Protein AF-A0A3P1XVP4-F1 (afdb_monomer_lite)

Foldseek 3Di:
DDPPQQWDWAADDQKIKIAAQAFWWKWKAAPVRHTDDIDTGGGGIDIGHDHAHWIWIDTPPDTDIYGYD

Organism: Tannerella forsythia (NCBI:txid28112)

Radius of gyration: 11.31 Å; chains: 1; bounding box: 27×28×27 Å

Sequence (69 aa):
NETVDGLRMWAHGGALHLTLPNAATVHIYNVNGAIVKTLFLPSGDHVEPLPPGMYLVRVGERVTKIVVK

Structure (mmCIF, N/CA/C/O backbone):
data_AF-A0A3P1XVP4-F1
#
_entry.id   AF-A0A3P1XVP4-F1
#
loop_
_atom_site.group_PDB
_atom_site.id
_atom_site.type_symbol
_atom_site.label_atom_id
_atom_site.label_alt_id
_atom_site.label_comp_id
_atom_site.label_asym_id
_atom_site.label_entity_id
_atom_site.label_seq_id
_atom_site.pdbx_PDB_ins_code
_atom_site.Cartn_x
_atom_site.Cartn_y
_atom_site.Cartn_z
_atom_site.occupancy
_atom_site.B_iso_or_equiv
_atom_site.auth_seq_id
_atom_site.auth_comp_id
_atom_site.auth_asym_id
_atom_site.auth_atom_id
_atom_site.pdbx_PDB_model_num
ATOM 1 N N . ASN A 1 1 ? 7.528 -21.368 -1.817 1.00 41.53 1 ASN A N 1
ATOM 2 C CA . ASN A 1 1 ? 7.314 -19.923 -1.599 1.00 41.53 1 ASN A CA 1
ATOM 3 C C . ASN A 1 1 ? 7.598 -19.239 -2.922 1.00 41.53 1 ASN A C 1
ATOM 5 O O . ASN A 1 1 ? 8.750 -18.994 -3.244 1.00 41.53 1 ASN A O 1
ATOM 9 N N . GLU A 1 2 ? 6.573 -19.090 -3.752 1.00 43.62 2 GLU A N 1
ATOM 10 C CA . GLU A 1 2 ? 6.698 -18.547 -5.105 1.00 43.62 2 GLU A CA 1
ATOM 11 C C . GLU A 1 2 ? 6.645 -17.016 -5.054 1.00 43.62 2 GLU A C 1
ATOM 13 O O . GLU A 1 2 ? 5.590 -16.397 -4.938 1.00 43.62 2 GLU A O 1
ATOM 18 N N . THR A 1 3 ? 7.820 -16.393 -5.095 1.00 52.12 3 THR A N 1
ATOM 19 C CA . THR A 1 3 ? 7.997 -14.956 -5.342 1.00 52.12 3 THR A CA 1
ATOM 20 C C . THR A 1 3 ? 8.015 -14.740 -6.854 1.00 52.12 3 THR A C 1
ATOM 22 O O . THR A 1 3 ? 9.082 -14.601 -7.437 1.00 52.12 3 THR A O 1
ATOM 25 N N . VAL A 1 4 ? 6.860 -14.802 -7.519 1.00 53.50 4 VAL A N 1
ATOM 26 C CA . VAL A 1 4 ? 6.853 -14.828 -8.998 1.00 53.50 4 VAL A CA 1
ATOM 27 C C . VAL A 1 4 ? 6.911 -13.435 -9.651 1.00 53.50 4 VAL A C 1
ATOM 29 O O . VAL A 1 4 ? 7.373 -13.347 -10.777 1.00 53.50 4 VAL A O 1
ATOM 32 N N . ASP A 1 5 ? 6.643 -12.327 -8.944 1.00 70.00 5 ASP A N 1
ATOM 33 C CA . ASP A 1 5 ? 6.568 -11.003 -9.610 1.00 70.00 5 ASP A CA 1
ATOM 34 C C . ASP A 1 5 ? 7.561 -9.936 -9.115 1.00 70.00 5 ASP A C 1
ATOM 36 O O . ASP A 1 5 ? 7.476 -8.783 -9.525 1.00 70.00 5 ASP A O 1
ATOM 40 N N . GLY A 1 6 ? 8.470 -10.241 -8.182 1.00 84.25 6 GLY A N 1
ATOM 41 C CA . GLY A 1 6 ? 9.419 -9.252 -7.625 1.00 84.25 6 GLY A CA 1
ATOM 42 C C . GLY A 1 6 ? 8.801 -8.150 -6.739 1.00 84.25 6 GLY A C 1
ATOM 43 O O . GLY A 1 6 ? 9.528 -7.482 -6.004 1.00 84.25 6 GLY A O 1
ATOM 44 N N . LEU A 1 7 ? 7.471 -8.006 -6.735 1.00 92.50 7 LEU A N 1
ATOM 45 C CA . LEU A 1 7 ? 6.719 -7.122 -5.843 1.00 92.50 7 LEU A CA 1
ATOM 46 C C . LEU A 1 7 ? 6.696 -7.668 -4.407 1.00 92.50 7 LEU A C 1
ATOM 48 O O . LEU A 1 7 ? 6.190 -8.765 -4.156 1.00 92.50 7 LEU A O 1
ATOM 52 N N . ARG A 1 8 ? 7.190 -6.876 -3.450 1.00 94.19 8 ARG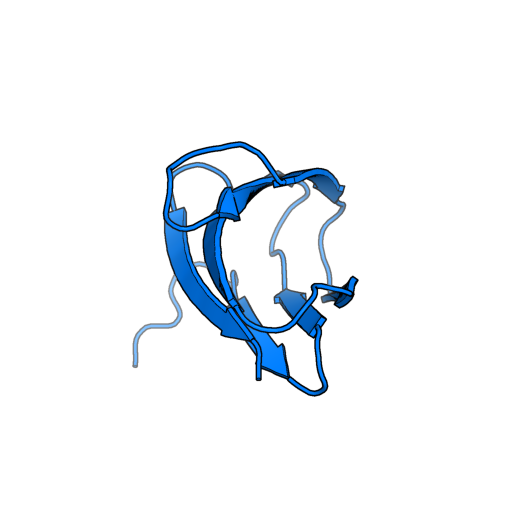 A N 1
ATOM 53 C CA . ARG A 1 8 ? 7.114 -7.162 -2.006 1.00 94.19 8 ARG A CA 1
ATOM 54 C C . ARG A 1 8 ? 6.447 -6.006 -1.275 1.00 94.19 8 ARG A C 1
ATOM 56 O O . ARG A 1 8 ? 6.709 -4.851 -1.584 1.00 94.19 8 ARG A O 1
ATOM 63 N N . MET A 1 9 ? 5.586 -6.324 -0.312 1.00 94.75 9 MET A N 1
ATOM 64 C CA . MET A 1 9 ? 4.891 -5.352 0.535 1.00 94.75 9 MET A CA 1
ATOM 65 C C . MET A 1 9 ? 4.852 -5.887 1.963 1.00 94.75 9 MET A C 1
ATOM 67 O O . MET A 1 9 ? 4.420 -7.021 2.175 1.00 94.75 9 MET A O 1
ATOM 71 N N . TRP A 1 10 ? 5.298 -5.099 2.938 1.00 95.38 10 TRP A N 1
ATOM 72 C CA . TRP A 1 10 ? 5.263 -5.483 4.351 1.00 95.38 10 TRP A CA 1
ATOM 73 C C . TRP A 1 10 ? 5.169 -4.258 5.261 1.00 95.38 10 TRP A C 1
ATOM 75 O O . TRP A 1 10 ? 5.511 -3.150 4.864 1.00 95.38 10 TRP A O 1
ATOM 85 N N . ALA A 1 11 ? 4.702 -4.450 6.493 1.00 96.00 11 ALA A N 1
ATOM 86 C CA . ALA A 1 11 ? 4.745 -3.409 7.516 1.00 96.00 11 ALA A CA 1
ATOM 87 C C . ALA A 1 11 ? 5.946 -3.616 8.436 1.00 96.00 11 ALA A C 1
ATOM 89 O O . ALA A 1 11 ? 6.187 -4.728 8.912 1.00 96.00 11 ALA A O 1
ATOM 90 N N . HIS A 1 12 ? 6.670 -2.539 8.726 1.00 95.88 12 HIS A N 1
ATOM 91 C CA . HIS A 1 12 ? 7.733 -2.534 9.723 1.00 95.88 12 HI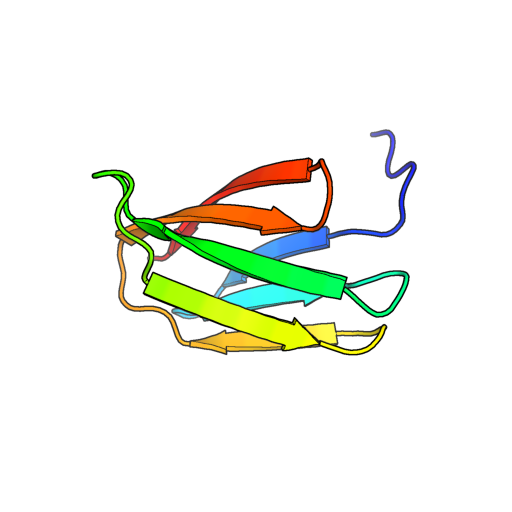S A CA 1
ATOM 92 C C . HIS A 1 12 ? 7.955 -1.115 10.258 1.00 95.88 12 HIS A C 1
ATOM 94 O O . HIS A 1 12 ? 8.025 -0.166 9.480 1.00 95.88 12 HIS A O 1
ATOM 100 N N . GLY A 1 13 ? 8.069 -0.972 11.583 1.00 93.12 13 GLY A N 1
ATOM 101 C CA . GLY A 1 13 ? 8.406 0.302 12.232 1.00 93.12 13 GLY A CA 1
ATOM 102 C C . GLY A 1 13 ? 7.420 1.448 11.966 1.00 93.12 13 GLY A C 1
ATOM 103 O O . GLY A 1 13 ? 7.861 2.558 11.698 1.00 93.12 13 GLY A O 1
ATOM 104 N N . GLY A 1 14 ? 6.105 1.192 11.984 1.00 94.94 14 GLY A N 1
ATOM 105 C CA . GLY A 1 14 ? 5.098 2.235 11.720 1.00 94.94 14 GLY A CA 1
ATOM 106 C C . GLY A 1 14 ? 5.026 2.691 10.255 1.00 94.94 14 GLY A C 1
ATOM 107 O O . GLY A 1 14 ? 4.528 3.774 9.955 1.00 94.94 14 GLY A O 1
ATOM 108 N N . ALA A 1 15 ? 5.556 1.894 9.326 1.00 95.94 15 ALA A N 1
ATOM 109 C CA . ALA A 1 15 ? 5.564 2.214 7.905 1.00 95.94 15 ALA A CA 1
ATOM 110 C C . ALA A 1 15 ? 5.220 0.997 7.043 1.00 95.94 15 ALA A C 1
ATOM 112 O O . ALA A 1 15 ? 5.453 -0.156 7.423 1.00 95.94 15 ALA A O 1
ATOM 113 N N . LEU A 1 16 ? 4.683 1.278 5.859 1.00 96.44 16 LEU A N 1
ATOM 114 C CA . LEU A 1 16 ? 4.584 0.340 4.752 1.00 96.44 16 LEU A CA 1
ATOM 115 C C . LEU A 1 16 ? 5.888 0.386 3.960 1.00 96.44 16 LEU A C 1
ATOM 117 O O . LEU A 1 16 ? 6.294 1.436 3.476 1.00 96.44 16 LEU A O 1
ATOM 121 N N . HIS A 1 17 ? 6.509 -0.768 3.796 1.00 96.94 17 HIS A N 1
ATOM 122 C CA . HIS A 1 17 ? 7.679 -0.958 2.957 1.00 96.94 17 HIS A CA 1
ATOM 123 C C . HIS A 1 17 ? 7.248 -1.656 1.673 1.00 96.94 17 HIS A C 1
ATOM 125 O O . HIS A 1 17 ? 6.474 -2.621 1.718 1.00 96.94 17 HIS A O 1
ATOM 131 N N . LEU A 1 18 ? 7.734 -1.164 0.537 1.00 95.50 18 LEU A N 1
ATOM 132 C CA . LEU A 1 18 ? 7.456 -1.725 -0.779 1.00 95.50 18 LEU A CA 1
ATOM 133 C C . LEU A 1 18 ? 8.761 -1.954 -1.535 1.00 95.50 18 LEU A C 1
ATOM 135 O O . LEU A 1 18 ? 9.591 -1.058 -1.587 1.00 95.50 18 LEU A O 1
ATOM 139 N N . THR A 1 19 ? 8.890 -3.100 -2.196 1.00 95.94 19 THR A N 1
ATOM 140 C CA . THR A 1 19 ? 9.865 -3.302 -3.275 1.00 95.94 19 THR A CA 1
ATOM 141 C C . THR A 1 19 ? 9.085 -3.449 -4.569 1.00 95.94 19 THR A C 1
ATOM 143 O O . THR A 1 19 ? 8.304 -4.395 -4.706 1.00 95.94 19 THR A O 1
ATOM 146 N N . LEU A 1 20 ? 9.272 -2.522 -5.507 1.00 95.19 20 LEU A N 1
ATOM 147 C CA . LEU A 1 20 ? 8.571 -2.497 -6.787 1.00 95.19 20 LEU A CA 1
ATOM 148 C C . LEU A 1 20 ? 9.492 -2.984 -7.921 1.00 95.19 20 LEU A C 1
ATOM 150 O O . LEU A 1 20 ? 10.575 -2.422 -8.093 1.00 95.19 20 LEU A O 1
ATOM 154 N N . PRO A 1 21 ? 9.079 -3.975 -8.735 1.00 94.00 21 PRO A N 1
ATOM 155 C CA . PRO A 1 21 ? 9.872 -4.445 -9.876 1.00 94.00 21 PRO A CA 1
ATOM 156 C C . PRO A 1 21 ? 9.908 -3.428 -11.029 1.00 94.00 21 PRO A C 1
ATOM 158 O O . PRO A 1 21 ? 10.872 -3.386 -11.780 1.00 94.00 21 PRO A O 1
ATOM 161 N N . ASN A 1 22 ? 8.868 -2.598 -11.156 1.00 94.31 22 ASN A N 1
ATOM 162 C CA . ASN A 1 22 ? 8.695 -1.560 -12.172 1.00 94.31 22 ASN A CA 1
ATOM 163 C C . ASN A 1 22 ? 8.011 -0.342 -11.538 1.00 94.31 22 ASN A C 1
ATOM 165 O O . ASN A 1 22 ? 7.408 -0.463 -10.470 1.00 94.31 22 ASN A O 1
ATOM 169 N N . ALA A 1 23 ? 8.061 0.812 -12.207 1.00 95.62 23 ALA A N 1
ATOM 170 C CA . ALA A 1 23 ? 7.296 1.978 -11.775 1.00 95.62 23 ALA A CA 1
ATOM 171 C C . ALA A 1 23 ? 5.787 1.672 -11.772 1.00 95.62 23 ALA A C 1
ATOM 173 O O . ALA A 1 23 ? 5.269 1.083 -12.723 1.00 95.62 23 ALA A O 1
ATOM 174 N N . ALA A 1 24 ? 5.084 2.058 -10.709 1.00 96.19 24 ALA A N 1
ATOM 175 C CA . ALA A 1 24 ? 3.675 1.731 -10.530 1.00 96.19 24 ALA A CA 1
ATOM 176 C C . ALA A 1 24 ? 2.931 2.768 -9.682 1.00 96.19 24 ALA A C 1
ATOM 178 O O . ALA A 1 24 ? 3.501 3.426 -8.809 1.00 96.19 24 ALA A O 1
ATOM 179 N N . THR A 1 25 ? 1.618 2.857 -9.904 1.00 97.06 25 THR A N 1
ATOM 180 C CA . THR A 1 25 ? 0.716 3.595 -9.017 1.00 97.06 25 THR A CA 1
ATOM 181 C C . THR A 1 25 ? 0.290 2.709 -7.850 1.00 97.06 25 THR A C 1
ATOM 183 O O . THR A 1 25 ? -0.326 1.656 -8.041 1.00 97.06 25 THR A O 1
ATOM 186 N N . VAL A 1 26 ? 0.592 3.161 -6.638 1.00 97.44 26 VAL A N 1
ATOM 187 C CA . VAL A 1 26 ? 0.218 2.530 -5.374 1.00 97.44 26 VAL A CA 1
ATOM 188 C C . VAL A 1 26 ? -0.990 3.256 -4.798 1.00 97.44 26 VAL A C 1
ATOM 190 O O . VAL A 1 26 ? -0.945 4.464 -4.563 1.00 97.44 26 VAL A O 1
ATOM 193 N N . HIS A 1 27 ? -2.060 2.511 -4.539 1.00 98.00 27 HIS A N 1
ATOM 194 C CA . HIS A 1 27 ? -3.237 3.014 -3.837 1.00 98.00 27 HIS A CA 1
ATOM 195 C C . HIS A 1 27 ? -3.308 2.375 -2.455 1.00 98.00 27 HIS A C 1
ATOM 197 O O . HIS A 1 27 ? -3.226 1.153 -2.324 1.00 98.00 27 HIS A O 1
ATOM 203 N N . ILE A 1 28 ? -3.475 3.198 -1.427 1.0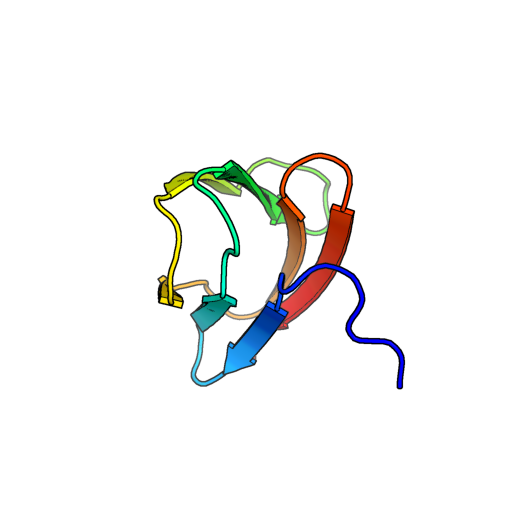0 97.50 28 ILE A N 1
ATOM 204 C CA . ILE A 1 28 ? -3.590 2.753 -0.040 1.00 97.50 28 ILE A CA 1
ATOM 205 C C . ILE A 1 28 ? -4.987 3.118 0.436 1.00 97.50 28 ILE A C 1
ATOM 207 O O . ILE A 1 28 ? -5.351 4.292 0.427 1.00 97.50 28 ILE A O 1
ATOM 211 N N . TYR A 1 29 ? -5.751 2.123 0.867 1.00 97.31 29 TYR A N 1
ATOM 212 C CA . TYR A 1 29 ? -7.094 2.287 1.414 1.00 97.31 29 TYR A CA 1
ATOM 213 C C . TYR A 1 29 ? -7.113 1.882 2.882 1.00 97.31 29 TYR A C 1
ATOM 215 O O . TYR A 1 29 ? -6.392 0.968 3.285 1.00 97.31 29 TYR A O 1
ATOM 223 N N . ASN A 1 30 ? -7.960 2.526 3.679 1.00 94.81 30 ASN A N 1
ATOM 224 C CA . ASN A 1 30 ? -8.265 2.051 5.025 1.00 94.81 30 ASN A CA 1
ATOM 225 C C . ASN A 1 30 ? -9.304 0.914 4.985 1.00 94.81 30 ASN A C 1
ATOM 227 O O . ASN A 1 30 ? -9.861 0.582 3.938 1.00 94.81 30 ASN A O 1
ATOM 231 N N . VAL A 1 31 ? -9.594 0.330 6.148 1.00 90.06 31 VAL A N 1
ATOM 232 C CA . VAL A 1 31 ? -10.567 -0.771 6.298 1.00 90.06 31 VAL A CA 1
ATOM 233 C C . VAL A 1 31 ? -11.995 -0.421 5.877 1.00 90.06 31 VAL A C 1
ATOM 235 O O . VAL A 1 31 ? -12.752 -1.314 5.515 1.00 90.06 31 VAL A O 1
ATOM 238 N N . ASN A 1 32 ? -12.349 0.865 5.896 1.00 92.56 32 ASN A N 1
ATOM 239 C CA . ASN A 1 32 ? -13.662 1.355 5.481 1.00 92.56 32 ASN A CA 1
ATOM 240 C C . ASN A 1 32 ? -13.746 1.555 3.956 1.00 92.56 32 ASN A C 1
ATOM 242 O O . ASN A 1 32 ? -14.768 2.014 3.456 1.00 92.56 32 ASN A O 1
ATOM 246 N N . GLY A 1 33 ? -12.672 1.254 3.216 1.00 89.50 33 GLY A N 1
ATOM 247 C CA . GLY A 1 33 ? -12.593 1.420 1.765 1.00 89.50 33 GLY A CA 1
ATOM 248 C C . GLY A 1 33 ? -12.290 2.848 1.306 1.00 89.50 33 GLY A C 1
ATOM 249 O O . GLY A 1 33 ? -12.254 3.101 0.104 1.00 89.50 33 GLY A O 1
ATOM 250 N N . ALA A 1 34 ? -12.039 3.784 2.226 1.00 95.31 34 ALA A N 1
ATOM 251 C CA . ALA A 1 34 ? -11.664 5.147 1.865 1.00 95.31 34 ALA A CA 1
ATOM 252 C C . ALA A 1 34 ? -10.187 5.211 1.458 1.00 95.31 34 ALA A C 1
ATOM 254 O O . ALA A 1 34 ? -9.329 4.575 2.080 1.00 95.31 34 ALA A O 1
ATOM 255 N N . ILE A 1 35 ? -9.890 5.998 0.423 1.00 95.69 35 ILE A N 1
ATOM 256 C CA . ILE A 1 35 ? -8.521 6.202 -0.047 1.00 95.69 35 ILE A CA 1
ATOM 257 C C . ILE A 1 35 ? -7.736 7.064 0.950 1.00 95.69 35 ILE A C 1
ATOM 259 O O . ILE A 1 35 ? -8.184 8.131 1.357 1.00 95.69 35 ILE A O 1
ATOM 263 N N . VAL A 1 36 ? -6.571 6.571 1.364 1.00 96.12 36 VAL A N 1
ATOM 264 C CA . VAL A 1 36 ? -5.652 7.220 2.312 1.00 96.12 36 VAL A CA 1
ATOM 265 C C . VAL A 1 36 ? -4.539 7.938 1.555 1.00 96.12 36 VAL A C 1
ATOM 267 O O . VAL A 1 36 ? -4.243 9.093 1.843 1.00 96.12 36 VAL A O 1
ATOM 270 N N . LYS A 1 37 ? -3.930 7.264 0.572 1.00 95.81 37 LYS A N 1
ATOM 271 C CA . LYS A 1 37 ? -2.876 7.822 -0.288 1.00 95.81 37 LYS A CA 1
ATOM 272 C C . LYS A 1 37 ? -2.948 7.230 -1.696 1.00 95.81 37 LYS A C 1
ATOM 274 O O . LYS A 1 37 ? -3.297 6.061 -1.863 1.00 95.81 37 LYS A O 1
ATOM 279 N N . THR A 1 38 ? -2.546 8.035 -2.677 1.00 97.19 38 THR A N 1
ATOM 280 C CA . THR A 1 38 ? -2.218 7.598 -4.042 1.00 97.19 38 THR A CA 1
ATOM 281 C C . THR A 1 38 ? -0.821 8.094 -4.370 1.00 97.19 38 THR A C 1
ATOM 283 O O . THR A 1 38 ? -0.551 9.283 -4.221 1.00 97.19 38 THR A O 1
ATOM 286 N N . LEU A 1 39 ? 0.062 7.194 -4.787 1.00 96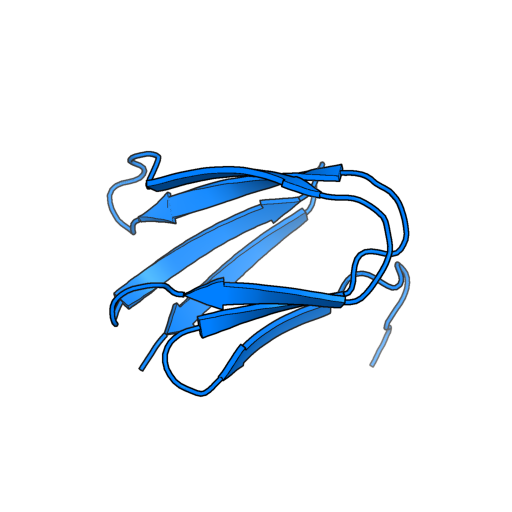.50 39 LEU A N 1
ATOM 287 C CA . LEU A 1 39 ? 1.472 7.484 -5.031 1.00 96.50 39 LEU A CA 1
ATOM 288 C C . LEU A 1 39 ? 1.873 6.911 -6.387 1.00 96.50 39 LEU A C 1
ATOM 290 O O . LEU A 1 39 ? 1.512 5.780 -6.697 1.00 96.50 39 LEU A O 1
ATOM 294 N N . PHE A 1 40 ? 2.639 7.657 -7.177 1.00 96.75 40 PHE A N 1
ATOM 295 C CA . PHE A 1 40 ? 3.348 7.105 -8.329 1.00 96.75 40 PHE A CA 1
ATOM 296 C C . PHE A 1 40 ? 4.809 6.913 -7.934 1.00 96.75 40 PHE A C 1
ATOM 298 O O . PHE A 1 40 ? 5.510 7.892 -7.684 1.00 96.75 40 PHE A O 1
ATOM 305 N N . LEU A 1 41 ? 5.242 5.658 -7.823 1.00 96.62 41 LEU A N 1
ATOM 306 C CA . LEU A 1 41 ? 6.567 5.298 -7.323 1.00 96.62 41 LEU A CA 1
ATOM 307 C C . LEU A 1 41 ? 7.386 4.617 -8.430 1.00 96.62 41 LEU A C 1
ATOM 309 O O . LEU A 1 41 ? 6.831 3.803 -9.173 1.00 96.62 41 LEU A O 1
ATOM 313 N N . PRO A 1 42 ? 8.693 4.915 -8.559 1.00 96.62 42 PRO A N 1
ATOM 314 C CA . PRO A 1 42 ? 9.582 4.203 -9.476 1.00 96.62 42 PRO A CA 1
ATOM 315 C C . PRO A 1 42 ? 9.874 2.772 -8.991 1.00 96.62 42 PRO A C 1
ATOM 317 O O . PRO A 1 42 ? 9.532 2.397 -7.872 1.00 96.62 42 PRO A O 1
ATOM 320 N N . SER A 1 43 ? 10.542 1.961 -9.814 1.00 95.88 43 SER A N 1
ATOM 321 C CA . SER A 1 43 ? 11.082 0.668 -9.368 1.00 95.88 43 SER A CA 1
ATOM 322 C C . SER A 1 43 ? 12.081 0.844 -8.219 1.00 95.88 43 SER A C 1
ATOM 324 O O . SER A 1 43 ? 12.807 1.838 -8.185 1.00 95.88 43 SER A O 1
ATOM 326 N N . GLY A 1 44 ? 12.171 -0.144 -7.332 1.00 96.38 44 GLY A N 1
ATOM 327 C CA . GLY A 1 44 ? 13.071 -0.134 -6.178 1.00 96.38 44 GLY A CA 1
ATOM 328 C C . GLY A 1 44 ? 12.337 -0.172 -4.842 1.00 96.38 44 GLY A C 1
ATOM 329 O O . GLY A 1 44 ? 11.152 -0.509 -4.785 1.00 96.38 44 GLY A O 1
ATOM 330 N N . ASP A 1 45 ? 13.070 0.142 -3.775 1.00 97.00 45 ASP A N 1
AT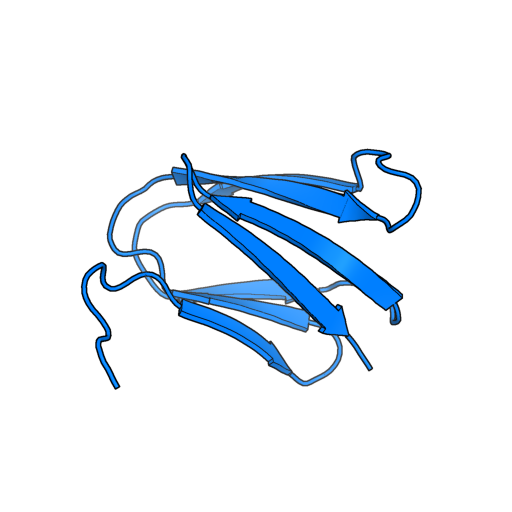OM 331 C CA . ASP A 1 45 ? 12.578 0.098 -2.399 1.00 97.00 45 ASP A CA 1
ATOM 332 C C . ASP A 1 45 ? 12.022 1.453 -1.949 1.00 97.00 45 ASP A C 1
ATOM 334 O O . ASP A 1 45 ? 12.637 2.498 -2.165 1.00 97.00 45 ASP A O 1
ATOM 338 N N . HIS A 1 46 ? 10.872 1.419 -1.279 1.00 97.12 46 HIS A N 1
ATOM 339 C CA . HIS A 1 46 ? 10.144 2.590 -0.797 1.00 97.12 46 HIS A CA 1
ATOM 340 C C . HIS A 1 46 ? 9.641 2.371 0.619 1.00 97.12 46 HIS A C 1
ATOM 342 O O . HIS A 1 46 ? 9.251 1.260 0.987 1.00 97.12 46 HIS A O 1
ATOM 348 N N . VAL A 1 47 ? 9.590 3.453 1.393 1.00 96.94 47 VAL A N 1
ATOM 349 C CA . VAL A 1 47 ? 9.064 3.456 2.758 1.00 96.94 47 VAL A CA 1
ATOM 350 C C . VAL A 1 47 ? 8.035 4.565 2.887 1.00 96.94 47 VAL A C 1
ATOM 352 O O . VAL A 1 47 ? 8.347 5.742 2.733 1.00 96.94 47 VAL A O 1
ATOM 355 N N . GLU A 1 48 ? 6.809 4.178 3.213 1.00 96.31 48 GLU A N 1
ATOM 356 C CA . GLU A 1 48 ? 5.681 5.075 3.400 1.00 96.31 48 GLU A CA 1
ATOM 357 C C . GLU A 1 48 ? 5.230 5.056 4.859 1.00 96.31 48 GLU A C 1
ATOM 359 O O . GLU A 1 48 ? 4.642 4.066 5.308 1.00 96.31 48 GLU A O 1
ATOM 364 N N . PRO A 1 49 ? 5.455 6.145 5.614 1.00 95.88 49 PRO A N 1
ATOM 365 C CA . PRO A 1 49 ? 4.894 6.284 6.948 1.00 95.88 49 PRO A CA 1
ATOM 366 C C . PRO A 1 49 ? 3.368 6.178 6.896 1.00 95.88 49 PRO A C 1
ATOM 368 O O . PRO A 1 49 ? 2.709 6.848 6.084 1.00 95.88 49 PRO A O 1
ATOM 371 N N . LEU A 1 50 ? 2.815 5.338 7.772 1.00 94.06 50 LEU A N 1
ATOM 372 C CA . LEU A 1 50 ? 1.381 5.126 7.925 1.00 94.06 50 LEU A CA 1
ATOM 373 C C . LEU A 1 50 ? 1.041 5.031 9.417 1.00 94.06 50 LEU A C 1
ATOM 375 O O . LEU A 1 50 ? 1.723 4.315 10.146 1.00 94.06 50 LEU A O 1
ATOM 379 N N . PRO A 1 51 ? -0.027 5.693 9.887 1.00 93.81 51 PRO A N 1
ATOM 380 C CA . PRO A 1 51 ? -0.509 5.485 11.247 1.00 93.81 51 PRO A CA 1
ATOM 381 C C . PRO A 1 51 ? -0.820 4.001 11.518 1.00 93.81 51 PRO A C 1
ATOM 383 O O . PRO A 1 51 ? -1.204 3.289 10.582 1.00 93.81 51 PRO A O 1
ATOM 386 N N . PRO A 1 52 ? -0.730 3.531 12.774 1.00 95.06 52 PRO A N 1
ATOM 387 C CA . PRO A 1 52 ? -1.155 2.184 13.137 1.00 95.06 52 PRO A CA 1
ATOM 388 C C . PRO A 1 52 ? -2.584 1.901 12.671 1.00 95.06 52 PRO A C 1
ATOM 390 O O . PRO A 1 52 ? -3.484 2.731 12.817 1.00 95.06 52 PRO A O 1
ATOM 393 N N . GLY A 1 53 ? -2.792 0.730 12.079 1.00 95.06 53 GLY A N 1
ATOM 394 C CA . GLY A 1 53 ? -4.063 0.389 11.460 1.00 95.06 53 GLY A CA 1
ATOM 395 C C . GLY A 1 53 ? -3.942 -0.683 10.390 1.00 95.06 53 GLY A C 1
ATOM 396 O O . GLY A 1 53 ? -2.857 -1.157 10.049 1.00 95.06 53 GLY A O 1
ATOM 397 N N . MET A 1 54 ? -5.093 -1.082 9.858 1.00 96.56 54 MET A N 1
ATOM 398 C CA . MET A 1 54 ? -5.180 -2.044 8.767 1.00 96.56 54 MET A CA 1
ATOM 399 C C . MET A 1 54 ? -5.469 -1.320 7.453 1.00 96.56 54 MET A C 1
ATO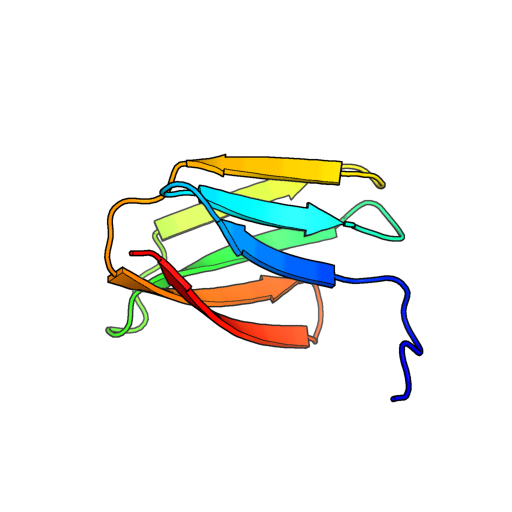M 401 O O . MET A 1 54 ? -6.342 -0.453 7.378 1.00 96.56 54 MET A O 1
ATOM 405 N N . TYR A 1 55 ? -4.735 -1.708 6.417 1.00 97.12 55 TYR A N 1
ATOM 406 C CA . TYR A 1 55 ? -4.779 -1.086 5.105 1.00 97.12 55 TYR A CA 1
ATOM 407 C C . TYR A 1 55 ? -4.894 -2.138 4.009 1.00 97.12 55 TYR A C 1
ATOM 409 O O . TYR A 1 55 ? -4.358 -3.244 4.121 1.00 97.12 55 TYR A O 1
ATOM 417 N N . LEU A 1 56 ? -5.571 -1.774 2.926 1.00 96.81 56 LEU A N 1
ATOM 418 C CA . LEU A 1 56 ? -5.503 -2.486 1.658 1.00 96.81 56 LEU A CA 1
ATOM 419 C C . LEU A 1 56 ? -4.574 -1.700 0.740 1.00 96.81 56 LEU A C 1
ATOM 421 O O . LEU A 1 56 ? -4.848 -0.549 0.408 1.00 96.81 56 LEU A O 1
ATOM 425 N N . VAL A 1 57 ? -3.470 -2.323 0.347 1.00 96.75 57 VAL A N 1
ATOM 426 C CA . VAL A 1 57 ? -2.491 -1.745 -0.572 1.00 96.75 57 VAL A CA 1
ATOM 427 C C . VAL A 1 57 ? -2.691 -2.391 -1.931 1.00 96.75 57 VAL A C 1
ATOM 429 O O . VAL A 1 57 ? -2.617 -3.615 -2.051 1.00 96.75 57 VAL A O 1
ATOM 432 N N . ARG A 1 58 ? -2.965 -1.576 -2.947 1.00 95.75 58 ARG A N 1
ATOM 433 C CA . ARG A 1 58 ? -3.115 -2.005 -4.335 1.00 95.75 58 ARG A CA 1
ATOM 434 C C . ARG A 1 58 ? -1.958 -1.484 -5.173 1.00 95.75 58 ARG A C 1
ATOM 436 O O . ARG A 1 58 ? -1.739 -0.276 -5.234 1.00 95.75 58 ARG A O 1
ATOM 443 N N . VAL A 1 59 ? -1.292 -2.392 -5.875 1.00 95.50 59 VAL A N 1
ATOM 444 C CA . VAL A 1 59 ? -0.248 -2.099 -6.862 1.00 95.50 59 VAL A CA 1
ATOM 445 C C . VAL A 1 59 ? -0.610 -2.843 -8.144 1.00 95.50 59 VAL A C 1
ATOM 447 O O . VAL A 1 59 ? -0.575 -4.073 -8.184 1.00 95.50 59 VAL A O 1
ATOM 450 N N . GLY A 1 60 ? -1.034 -2.108 -9.175 1.00 89.25 60 GLY A N 1
ATOM 451 C CA . GLY A 1 60 ? -1.610 -2.711 -10.382 1.00 89.25 60 GLY A CA 1
ATOM 452 C C . GLY A 1 60 ? -2.846 -3.564 -10.061 1.00 89.25 60 GLY A C 1
ATOM 453 O O . GLY A 1 60 ? -3.841 -3.062 -9.525 1.00 89.25 60 GLY A O 1
ATOM 454 N N . GLU A 1 61 ? -2.779 -4.856 -10.379 1.00 88.50 61 GLU A N 1
ATOM 455 C CA . GLU A 1 61 ? -3.835 -5.845 -10.103 1.00 88.50 61 GLU A CA 1
ATOM 456 C C . GLU A 1 61 ? -3.691 -6.519 -8.731 1.00 88.50 61 GLU A C 1
ATOM 458 O O . GLU A 1 61 ? -4.634 -7.135 -8.234 1.00 88.50 61 GLU A O 1
ATOM 463 N N . ARG A 1 62 ? -2.533 -6.379 -8.074 1.00 91.69 62 ARG A N 1
ATOM 464 C CA . ARG A 1 62 ? -2.269 -7.033 -6.794 1.00 91.69 62 ARG A CA 1
ATOM 465 C C . ARG A 1 62 ? -2.792 -6.191 -5.644 1.00 91.69 62 ARG A C 1
ATOM 467 O O . ARG A 1 62 ? -2.416 -5.032 -5.487 1.00 91.69 62 ARG A O 1
ATOM 474 N N . VAL A 1 63 ? -3.621 -6.805 -4.806 1.00 94.06 63 VAL A N 1
ATOM 475 C CA . VAL A 1 63 ? -4.114 -6.219 -3.556 1.00 94.06 63 VAL A CA 1
ATOM 476 C C . VAL A 1 63 ? -3.558 -7.019 -2.387 1.00 94.06 63 VAL A C 1
ATOM 478 O O . VAL A 1 63 ? -3.551 -8.248 -2.404 1.00 94.06 63 VAL A O 1
ATOM 481 N N . THR A 1 64 ? -3.050 -6.342 -1.363 1.00 94.62 64 THR A N 1
ATOM 482 C CA . THR A 1 64 ? -2.520 -6.982 -0.157 1.00 94.62 64 THR A CA 1
ATOM 483 C C . THR A 1 64 ? -3.000 -6.252 1.082 1.00 94.62 64 THR A C 1
ATOM 485 O O . THR A 1 64 ? -2.953 -5.027 1.171 1.00 94.62 64 THR A O 1
ATOM 488 N N . LYS A 1 65 ? -3.473 -7.030 2.055 1.00 96.12 65 LYS A N 1
ATOM 489 C CA . LYS A 1 65 ? -3.852 -6.528 3.370 1.00 96.12 65 LYS A CA 1
ATOM 490 C C . LYS A 1 65 ? -2.602 -6.391 4.231 1.00 96.12 65 LYS A C 1
ATOM 492 O O . LYS A 1 65 ? -1.911 -7.380 4.463 1.00 96.12 65 LYS A O 1
ATOM 497 N N . ILE A 1 66 ? -2.341 -5.186 4.718 1.00 95.69 66 ILE A N 1
ATOM 498 C CA . ILE A 1 66 ? -1.189 -4.857 5.557 1.00 95.69 66 ILE A CA 1
ATOM 499 C C . ILE A 1 66 ? -1.697 -4.332 6.899 1.00 95.69 66 ILE A C 1
ATOM 501 O O . ILE A 1 66 ? -2.613 -3.515 6.947 1.00 95.69 66 ILE A O 1
ATOM 505 N N . VAL A 1 67 ? -1.104 -4.810 7.991 1.00 96.31 67 VAL A N 1
ATOM 506 C CA . VAL A 1 67 ? -1.377 -4.316 9.345 1.00 96.31 67 VAL A CA 1
ATOM 507 C C . VAL A 1 67 ? -0.129 -3.607 9.842 1.00 96.31 67 VAL A C 1
ATOM 509 O O . VAL A 1 67 ? 0.911 -4.240 10.017 1.00 96.31 67 VAL A O 1
ATOM 512 N N . VAL A 1 68 ? -0.242 -2.301 10.056 1.00 95.75 68 VAL A N 1
ATOM 513 C CA . VAL A 1 68 ? 0.801 -1.470 10.656 1.00 95.75 68 VAL A CA 1
ATOM 514 C C . VAL A 1 68 ? 0.551 -1.419 12.160 1.00 95.75 68 VAL A C 1
ATOM 516 O O . VAL A 1 68 ? -0.576 -1.161 12.587 1.00 95.75 68 VAL A O 1
ATOM 519 N N . LYS A 1 69 ? 1.589 -1.729 12.940 1.00 91.81 69 LYS A N 1
ATOM 520 C CA . LYS A 1 69 ? 1.572 -1.692 14.406 1.00 91.81 69 LYS A CA 1
ATOM 521 C C . LYS A 1 69 ? 2.070 -0.352 14.919 1.00 91.81 69 LYS A C 1
ATOM 523 O O . LYS A 1 69 ? 2.969 0.208 14.252 1.00 91.81 69 LYS A O 1
#

Secondary structure (DSSP, 8-state):
----SS-EEEEETTEEEEEESS-EEEEEEETTS-EEEEEEE-SEEEEEE--SEEEEEEETTEEEEEEE-

InterPro domains:
  IPR026444 Secretion system, C-terminal sorting domain [PF18962] (15-68)
  IPR026444 Secretion system, C-terminal sorting domain [TIGR04183] (18-69)

pLDDT: mean 91.95, std 11.69, range [41.53, 98.0]